Protein AF-A0A7C2KLQ0-F1 (afdb_monomer)

Foldseek 3Di:
DVVVVVVVVVVVVVVVVPPVVVVVVVPPPPPPPVPDDPVRLVVLVVVQCLVVQQKDDLCSSVVRDVDDSVRSVVVLVVCCVVVQWPWDQDPVRGTMIGGPVSNDDPPDD

Solvent-accessible surface area (backbone atoms only — not comparable to full-atom values): 6514 Å² total; per-residue (Å²): 120,71,68,66,57,52,56,55,52,53,54,54,58,56,50,55,68,59,50,55,61,58,68,71,54,81,66,81,78,68,70,77,73,78,69,73,50,73,67,55,52,51,50,52,51,51,53,51,16,60,76,46,69,15,38,42,35,46,62,61,48,33,75,76,41,97,51,54,45,74,58,41,44,52,51,54,50,51,32,32,78,71,63,53,22,44,81,41,71,46,97,87,71,47,70,36,35,36,35,63,90,41,71,75,79,91,84,85,130

Mean predicted aligned error: 13.29 Å

Sequence (109 aa):
MMINSIILFIIILLGIGFVLPIILRKNRGKIKSQALSAEERQKIILQIAKKNMGRVTPIDVAAESPIAIKEVEKILKDWSSNGYAEMKVSDSGMIVYQISFMDVDEKLN

Secondary structure (DSSP, 8-state):
-HHHHHHHHHHHHHHHHHHHHHHTTTTTT-----PPPHHHHHHHHHHHHHHTTTEE-HHHHHHHSSS-HHHHHHHHHHHHHTTSEEEEE-TTS-EEEEETT---SSS--

Structure (mmCIF, N/CA/C/O backbone):
data_AF-A0A7C2KLQ0-F1
#
_entry.id   AF-A0A7C2KLQ0-F1
#
loop_
_atom_site.group_PDB
_atom_site.id
_atom_site.type_symbol
_atom_site.label_atom_id
_atom_site.label_alt_id
_atom_site.label_comp_id
_atom_site.label_asym_id
_atom_site.label_entity_id
_atom_site.label_seq_id
_atom_site.pdbx_PDB_ins_code
_atom_site.Cartn_x
_atom_site.Cartn_y
_atom_site.Cartn_z
_atom_site.occupancy
_atom_site.B_iso_or_equiv
_atom_site.auth_seq_id
_atom_site.auth_comp_id
_atom_site.auth_asym_id
_atom_site.auth_atom_id
_atom_site.pdbx_PDB_model_num
ATOM 1 N N . MET A 1 1 ? 62.843 -6.633 -44.846 1.00 65.94 1 MET A N 1
ATOM 2 C CA . MET A 1 1 ? 62.819 -6.188 -43.432 1.00 65.94 1 MET A CA 1
ATOM 3 C C . MET A 1 1 ? 61.597 -5.320 -43.104 1.00 65.94 1 MET A C 1
ATOM 5 O O . MET A 1 1 ? 60.965 -5.590 -42.097 1.00 65.94 1 MET A O 1
ATOM 9 N N . MET A 1 2 ? 61.184 -4.368 -43.959 1.00 78.44 2 MET A N 1
ATOM 10 C CA . MET A 1 2 ? 59.987 -3.528 -43.716 1.00 78.44 2 MET A CA 1
ATOM 11 C C . MET A 1 2 ? 58.641 -4.281 -43.741 1.00 78.44 2 MET A C 1
ATOM 13 O O . MET A 1 2 ? 57.750 -3.961 -42.961 1.00 78.44 2 MET A O 1
ATOM 17 N N . ILE A 1 3 ? 58.496 -5.303 -44.591 1.00 80.31 3 ILE A N 1
ATOM 18 C CA . ILE A 1 3 ? 57.222 -6.025 -44.783 1.00 80.31 3 ILE A CA 1
ATOM 19 C C . ILE A 1 3 ? 56.819 -6.828 -43.531 1.00 80.31 3 ILE A C 1
ATOM 21 O O . ILE A 1 3 ? 55.657 -6.805 -43.130 1.00 80.31 3 ILE A O 1
ATOM 25 N N . ASN A 1 4 ? 57.778 -7.462 -42.849 1.00 73.88 4 ASN A N 1
ATOM 26 C CA . ASN A 1 4 ? 57.495 -8.245 -41.639 1.00 73.88 4 ASN A CA 1
ATOM 27 C C . ASN A 1 4 ? 57.077 -7.362 -40.451 1.00 73.88 4 ASN A C 1
ATOM 29 O O . ASN A 1 4 ? 56.252 -7.787 -39.644 1.00 73.88 4 ASN A O 1
ATOM 33 N N . SER A 1 5 ? 57.580 -6.123 -40.366 1.00 75.38 5 SER A N 1
ATOM 34 C CA . SER A 1 5 ? 57.150 -5.171 -39.332 1.00 75.38 5 SER A CA 1
ATOM 35 C C . SER A 1 5 ? 55.715 -4.686 -39.543 1.00 75.38 5 SER A C 1
ATOM 37 O O . SER A 1 5 ? 54.995 -4.480 -38.572 1.00 75.38 5 SER A O 1
ATOM 39 N N . ILE A 1 6 ? 55.263 -4.552 -40.793 1.00 81.50 6 ILE A N 1
ATOM 40 C CA . ILE A 1 6 ? 53.893 -4.114 -41.106 1.00 81.50 6 ILE A CA 1
ATOM 41 C C . ILE A 1 6 ? 52.871 -5.199 -40.732 1.00 81.50 6 ILE A C 1
ATOM 43 O O . ILE A 1 6 ? 51.832 -4.896 -40.147 1.00 81.50 6 ILE A O 1
ATOM 47 N N . ILE A 1 7 ? 53.187 -6.471 -40.993 1.00 80.69 7 ILE A N 1
ATOM 48 C CA . ILE A 1 7 ? 52.303 -7.605 -40.675 1.00 80.69 7 ILE A CA 1
ATOM 49 C C . ILE A 1 7 ? 52.102 -7.748 -39.155 1.00 80.69 7 ILE A C 1
ATOM 51 O O . ILE A 1 7 ? 50.981 -7.982 -38.703 1.00 80.69 7 ILE A O 1
ATOM 55 N N . LEU A 1 8 ? 53.151 -7.531 -38.354 1.00 75.00 8 LEU A N 1
ATOM 56 C CA . LEU A 1 8 ? 53.061 -7.573 -36.888 1.00 75.00 8 LEU A CA 1
ATOM 57 C C . LEU A 1 8 ? 52.156 -6.470 -36.316 1.00 75.00 8 LEU A C 1
ATOM 59 O O . LEU A 1 8 ? 51.384 -6.729 -35.394 1.00 75.00 8 LEU A O 1
ATOM 63 N N . PHE A 1 9 ? 52.185 -5.266 -36.893 1.00 75.94 9 PHE A N 1
ATOM 64 C CA . PHE A 1 9 ? 51.327 -4.162 -36.454 1.00 75.94 9 PHE A CA 1
ATOM 65 C C . PHE A 1 9 ? 49.838 -4.413 -36.734 1.00 75.94 9 PHE A C 1
ATOM 67 O O . PHE A 1 9 ? 48.993 -4.079 -35.904 1.00 75.94 9 PHE A O 1
ATOM 74 N N . ILE A 1 10 ? 49.511 -5.050 -37.863 1.00 76.88 10 ILE A N 1
ATOM 75 C CA . ILE A 1 10 ? 48.125 -5.366 -38.244 1.00 76.88 10 ILE A CA 1
ATOM 76 C C . ILE A 1 10 ? 47.507 -6.402 -37.290 1.00 76.88 10 ILE A C 1
ATOM 78 O O . ILE A 1 10 ? 46.353 -6.258 -36.889 1.00 76.88 10 ILE A O 1
ATOM 82 N N . ILE A 1 11 ? 48.280 -7.405 -36.862 1.00 73.88 11 ILE A N 1
ATOM 83 C CA . ILE A 1 11 ? 47.815 -8.446 -35.929 1.00 73.88 11 ILE A CA 1
ATOM 84 C C . ILE A 1 11 ? 47.514 -7.854 -34.541 1.00 73.88 11 ILE A C 1
ATOM 86 O O . ILE A 1 11 ? 46.515 -8.210 -33.916 1.00 73.88 11 ILE A O 1
ATOM 90 N N . ILE A 1 12 ? 48.331 -6.906 -34.078 1.00 72.00 12 ILE A N 1
ATOM 91 C CA . ILE A 1 12 ? 48.153 -6.248 -32.774 1.00 72.00 12 ILE A CA 1
ATOM 92 C C . ILE A 1 12 ? 46.943 -5.296 -32.794 1.00 72.00 12 ILE A C 1
ATOM 94 O O . ILE A 1 12 ? 46.143 -5.300 -31.855 1.00 72.00 12 ILE A O 1
ATOM 98 N N . LEU A 1 13 ? 46.757 -4.536 -33.881 1.00 69.19 13 LEU A N 1
ATOM 99 C CA . LEU A 1 13 ? 45.608 -3.635 -34.057 1.00 69.19 13 LEU A CA 1
ATOM 100 C C . LEU A 1 13 ? 44.272 -4.388 -34.132 1.00 69.19 13 LEU A C 1
ATOM 102 O O . LEU A 1 13 ? 43.289 -3.948 -33.535 1.00 69.19 13 LEU A O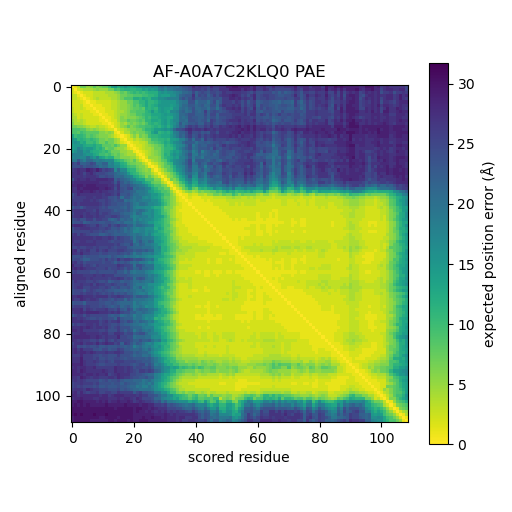 1
ATOM 106 N N . LEU A 1 14 ? 44.237 -5.543 -34.805 1.00 67.69 14 LEU A N 1
ATOM 107 C CA . LEU A 1 14 ? 43.034 -6.377 -34.892 1.00 67.69 14 LEU A CA 1
ATOM 108 C C . LEU A 1 14 ? 42.743 -7.130 -33.583 1.00 67.69 14 LEU A C 1
ATOM 110 O O . LEU A 1 14 ? 41.580 -7.258 -33.201 1.00 67.69 14 LEU A O 1
ATOM 114 N N . GLY A 1 15 ? 43.774 -7.580 -32.861 1.00 62.09 15 GLY A N 1
ATOM 115 C CA . GLY A 1 15 ? 43.613 -8.306 -31.598 1.00 62.09 15 GLY A CA 1
ATOM 116 C C . GLY A 1 15 ? 43.046 -7.444 -30.466 1.00 62.09 15 GLY A C 1
ATOM 117 O O . GLY A 1 15 ? 42.109 -7.852 -29.781 1.00 62.09 15 GLY A O 1
ATOM 118 N N . ILE A 1 16 ? 43.557 -6.224 -30.284 1.00 61.72 16 ILE A N 1
ATOM 119 C CA . ILE A 1 16 ? 43.147 -5.359 -29.164 1.00 61.72 16 ILE A CA 1
ATOM 120 C C . ILE A 1 16 ? 41.736 -4.789 -29.387 1.00 61.72 16 ILE A C 1
ATOM 122 O O . ILE A 1 16 ? 40.934 -4.740 -28.450 1.00 61.72 16 ILE A O 1
ATOM 126 N N . GLY A 1 17 ? 41.397 -4.426 -30.630 1.00 62.97 17 GLY A N 1
ATOM 127 C CA . GLY A 1 17 ? 40.085 -3.875 -30.984 1.00 62.97 17 GLY A CA 1
ATOM 128 C C . GLY A 1 17 ? 38.922 -4.859 -30.816 1.00 62.97 17 GLY A C 1
ATOM 129 O O . GLY A 1 17 ? 37.798 -4.433 -30.559 1.00 62.97 17 GLY A O 1
ATOM 130 N N . PHE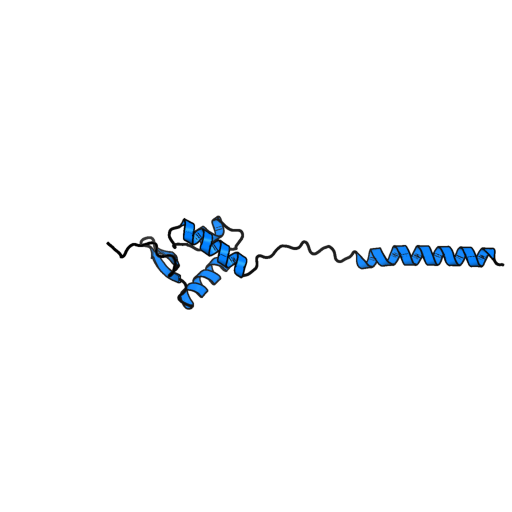 A 1 18 ? 39.182 -6.169 -30.907 1.00 67.50 18 PHE A N 1
ATOM 131 C CA . PHE A 1 18 ? 38.145 -7.202 -30.808 1.00 67.50 18 PHE A CA 1
ATOM 132 C C . PHE A 1 18 ? 37.957 -7.748 -29.382 1.00 67.50 18 PHE A C 1
ATOM 134 O O . PHE A 1 18 ? 36.842 -8.097 -28.990 1.00 67.50 18 PHE A O 1
ATOM 141 N N . VAL A 1 19 ? 39.019 -7.774 -28.567 1.00 67.19 19 VAL A N 1
ATOM 142 C CA . VAL A 1 19 ? 38.979 -8.328 -27.199 1.00 67.19 19 VAL A CA 1
ATOM 143 C C . VAL A 1 19 ? 38.379 -7.343 -26.183 1.00 67.19 19 VAL A C 1
ATOM 145 O O . VAL A 1 19 ? 37.599 -7.755 -25.320 1.00 67.19 19 VAL A O 1
ATOM 148 N N . LEU A 1 20 ? 38.660 -6.037 -26.309 1.00 66.75 20 LEU A N 1
ATOM 149 C CA . LEU A 1 20 ? 38.102 -4.996 -25.428 1.00 66.75 20 LEU A CA 1
ATOM 150 C C . LEU A 1 20 ? 36.558 -4.996 -25.343 1.00 66.75 20 LEU A C 1
ATOM 152 O O . LEU A 1 20 ? 36.021 -4.987 -24.230 1.00 66.75 20 LEU A O 1
ATOM 156 N N . PRO A 1 21 ? 35.809 -5.022 -26.464 1.00 66.31 21 PRO A N 1
ATOM 157 C CA . PRO A 1 21 ? 34.350 -4.958 -26.409 1.00 66.31 21 PRO A CA 1
ATOM 158 C C . PRO A 1 21 ? 33.707 -6.243 -25.873 1.00 66.31 21 PRO A C 1
ATOM 160 O O . PRO A 1 21 ? 32.603 -6.180 -25.337 1.00 66.31 21 PRO A O 1
ATOM 163 N N . ILE A 1 22 ? 34.375 -7.400 -25.965 1.00 68.25 22 ILE A N 1
ATOM 164 C CA . ILE A 1 22 ? 33.860 -8.678 -25.443 1.00 68.25 22 ILE A CA 1
ATOM 165 C C . ILE A 1 22 ? 33.908 -8.708 -23.910 1.00 68.25 22 ILE A C 1
ATOM 167 O O . ILE A 1 22 ? 32.932 -9.114 -23.276 1.00 68.25 22 ILE A O 1
ATOM 171 N N . ILE A 1 23 ? 34.986 -8.206 -23.300 1.00 63.78 23 ILE A N 1
ATOM 172 C CA . ILE A 1 23 ? 35.127 -8.152 -21.834 1.00 63.78 23 ILE A CA 1
ATOM 173 C C . ILE A 1 23 ? 34.172 -7.116 -21.223 1.00 63.78 23 ILE A C 1
ATOM 175 O O . ILE A 1 23 ? 33.557 -7.375 -20.187 1.00 63.78 23 ILE A O 1
ATOM 179 N N . LEU A 1 24 ? 33.950 -5.985 -21.899 1.00 63.97 24 LEU A N 1
ATOM 180 C CA . LEU A 1 24 ? 33.013 -4.953 -21.437 1.00 63.97 24 LEU A CA 1
ATOM 181 C C . LEU A 1 24 ? 31.530 -5.328 -21.628 1.00 63.97 24 LEU A C 1
ATOM 183 O O . LEU A 1 24 ? 30.649 -4.660 -21.084 1.00 63.97 24 LEU A O 1
ATOM 187 N N . ARG A 1 25 ? 31.212 -6.408 -22.359 1.00 60.22 25 ARG A N 1
ATOM 188 C CA . ARG A 1 25 ? 29.819 -6.822 -22.619 1.00 60.22 25 ARG A CA 1
ATOM 189 C C . ARG A 1 25 ? 29.229 -7.750 -21.549 1.00 60.22 25 ARG A C 1
ATOM 191 O O . ARG A 1 25 ? 28.021 -7.984 -21.562 1.00 60.22 25 ARG A O 1
ATOM 198 N N . LYS A 1 26 ? 30.013 -8.202 -20.561 1.00 54.84 26 LYS A N 1
ATOM 199 C CA . LYS A 1 26 ? 29.569 -9.092 -19.465 1.00 54.84 26 LYS A CA 1
ATOM 200 C C . LYS A 1 26 ? 28.800 -8.368 -18.342 1.00 54.84 26 LYS A C 1
ATOM 202 O O . LYS A 1 26 ? 28.890 -8.753 -17.184 1.00 54.84 26 LYS A O 1
ATOM 207 N N . ASN A 1 27 ? 28.058 -7.300 -18.646 1.00 57.75 27 ASN A N 1
ATOM 208 C CA . ASN A 1 27 ? 27.220 -6.645 -17.630 1.00 57.75 27 ASN A CA 1
ATOM 209 C C . ASN A 1 27 ? 25.879 -6.082 -18.131 1.00 57.75 27 ASN A C 1
ATOM 211 O O . ASN A 1 27 ? 25.183 -5.389 -17.394 1.00 57.75 27 ASN A O 1
ATOM 215 N N . ARG A 1 28 ? 25.442 -6.442 -19.348 1.00 57.78 28 ARG A N 1
ATOM 216 C CA . ARG A 1 28 ? 24.071 -6.158 -19.833 1.00 57.78 28 ARG A CA 1
ATOM 217 C C . ARG A 1 28 ? 23.036 -7.197 -19.364 1.00 57.78 28 ARG A C 1
ATOM 219 O O . ARG A 1 28 ? 22.022 -7.395 -20.017 1.00 57.78 28 ARG A O 1
ATOM 226 N N . GLY A 1 29 ? 23.312 -7.870 -18.246 1.00 49.66 29 GLY A N 1
ATOM 227 C CA . GLY A 1 29 ? 22.441 -8.874 -17.626 1.00 49.66 29 GLY A CA 1
ATOM 228 C C . GLY A 1 29 ? 21.581 -8.338 -16.482 1.00 49.66 29 GLY A C 1
ATOM 229 O O . GLY A 1 29 ? 20.857 -9.105 -15.861 1.00 49.66 29 GLY A O 1
ATOM 230 N N . LYS A 1 30 ? 21.621 -7.033 -16.194 1.00 50.75 30 LYS A N 1
ATOM 231 C CA . LYS A 1 30 ? 20.569 -6.400 -15.397 1.00 50.75 30 LYS A CA 1
ATOM 232 C C . LYS A 1 30 ? 19.460 -6.006 -16.356 1.00 50.75 30 LYS A C 1
ATOM 234 O O . LYS A 1 30 ? 19.394 -4.866 -16.811 1.00 50.75 30 LYS A O 1
ATOM 239 N N . ILE A 1 31 ? 18.600 -6.972 -16.674 1.00 53.31 31 ILE A N 1
ATOM 240 C CA . ILE A 1 31 ? 17.197 -6.661 -16.939 1.00 53.31 31 ILE A CA 1
ATOM 241 C C . ILE A 1 31 ? 16.828 -5.676 -15.832 1.00 53.31 31 ILE A C 1
ATOM 243 O O . ILE A 1 31 ? 16.927 -6.010 -14.651 1.00 53.31 31 ILE A O 1
ATOM 247 N N . LYS A 1 32 ? 16.549 -4.423 -16.201 1.00 49.41 32 LYS A N 1
ATOM 248 C CA . LYS A 1 32 ? 15.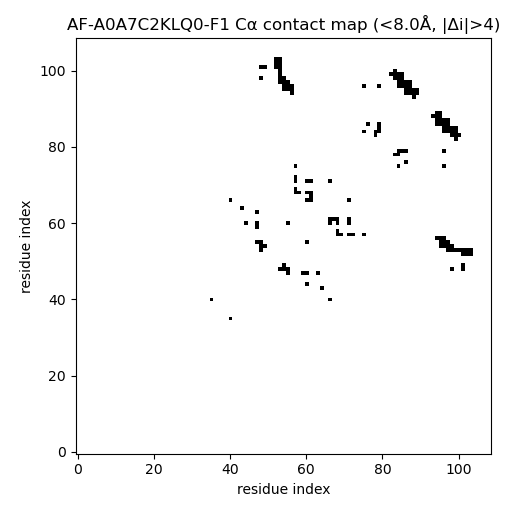866 -3.471 -15.333 1.00 49.41 32 LYS A CA 1
ATOM 249 C C . LYS A 1 32 ? 14.530 -4.147 -15.023 1.00 49.41 32 LYS A C 1
ATOM 251 O O . LYS A 1 32 ? 13.543 -3.912 -15.704 1.00 49.41 32 LYS A O 1
ATOM 256 N N . SER A 1 33 ? 14.495 -5.044 -14.043 1.00 54.72 33 SER A N 1
ATOM 257 C CA . SER A 1 33 ? 13.295 -5.241 -13.259 1.00 54.72 33 SER A CA 1
ATOM 258 C C . SER A 1 33 ? 13.039 -3.848 -12.710 1.00 54.72 33 SER A C 1
ATOM 260 O O . SER A 1 33 ? 13.773 -3.396 -11.829 1.00 54.72 33 SER A O 1
ATOM 262 N N . GLN A 1 34 ? 12.144 -3.101 -13.360 1.00 61.03 34 GLN A N 1
ATOM 263 C CA . GLN A 1 34 ? 11.604 -1.854 -12.844 1.00 61.03 34 GLN A CA 1
ATOM 264 C C . GLN A 1 34 ? 10.921 -2.230 -11.533 1.00 61.03 34 GLN A C 1
ATOM 266 O O . GLN A 1 34 ? 9.735 -2.530 -11.495 1.00 61.03 34 GLN A O 1
ATOM 271 N N . ALA A 1 35 ? 11.711 -2.349 -10.469 1.00 75.50 35 ALA A N 1
ATOM 272 C CA . ALA A 1 35 ? 11.190 -2.429 -9.130 1.00 75.50 35 ALA A CA 1
ATOM 273 C C . ALA A 1 35 ? 10.449 -1.112 -8.941 1.00 75.50 35 ALA A C 1
ATOM 275 O O . ALA A 1 35 ? 11.064 -0.051 -9.068 1.00 75.50 35 ALA A O 1
ATOM 276 N N . LEU A 1 36 ? 9.134 -1.201 -8.739 1.00 83.81 36 LEU A N 1
ATOM 277 C CA . LEU A 1 36 ? 8.299 -0.029 -8.523 1.00 83.81 36 LEU A CA 1
ATOM 278 C C . LEU A 1 36 ? 8.937 0.841 -7.441 1.00 83.81 36 LEU A C 1
ATOM 280 O O . LEU A 1 36 ? 9.412 0.332 -6.416 1.00 83.81 36 LEU A O 1
ATOM 284 N N . SER A 1 37 ? 8.972 2.147 -7.666 1.00 92.25 37 SER A N 1
ATOM 285 C CA . SER A 1 37 ? 9.378 3.094 -6.641 1.00 92.25 37 SER A CA 1
ATOM 286 C C . SER A 1 37 ? 8.371 3.067 -5.485 1.00 92.25 37 SER A C 1
ATOM 288 O O . SER A 1 37 ? 7.237 2.596 -5.619 1.00 92.25 37 SER A O 1
ATOM 290 N N . ALA A 1 38 ? 8.778 3.564 -4.316 1.00 90.38 38 ALA A N 1
ATOM 291 C CA . ALA A 1 38 ? 7.856 3.688 -3.190 1.00 90.38 38 ALA A CA 1
ATOM 292 C C . ALA A 1 38 ? 6.656 4.584 -3.546 1.00 90.38 38 ALA A C 1
ATOM 294 O O . ALA A 1 38 ? 5.523 4.235 -3.234 1.00 90.38 38 ALA A O 1
ATOM 295 N N . GLU A 1 39 ? 6.898 5.678 -4.268 1.00 92.62 39 GLU A N 1
ATOM 296 C CA . GLU A 1 39 ? 5.858 6.604 -4.724 1.00 92.62 39 GLU A CA 1
ATOM 297 C C . GLU A 1 39 ? 4.890 5.941 -5.710 1.00 92.62 39 GLU A C 1
ATOM 299 O O . GLU A 1 39 ? 3.678 6.120 -5.606 1.00 92.62 39 GLU A O 1
ATOM 304 N N . GLU A 1 40 ? 5.398 5.124 -6.639 1.00 94.69 40 GLU A N 1
ATOM 305 C CA . GLU A 1 40 ? 4.562 4.375 -7.582 1.00 94.69 40 GLU A CA 1
ATOM 306 C C . GLU A 1 40 ? 3.653 3.389 -6.846 1.00 94.69 40 GLU A C 1
ATOM 308 O O . GLU A 1 40 ? 2.455 3.330 -7.130 1.00 94.69 40 GLU A O 1
ATOM 313 N N . ARG A 1 41 ? 4.186 2.668 -5.849 1.00 95.00 41 ARG A N 1
ATOM 314 C CA . ARG A 1 41 ? 3.385 1.770 -5.004 1.00 95.00 41 ARG A CA 1
ATOM 315 C C . ARG A 1 41 ? 2.282 2.519 -4.263 1.00 95.00 41 ARG A C 1
ATOM 317 O O . ARG A 1 41 ? 1.131 2.095 -4.296 1.00 95.00 41 ARG A O 1
ATOM 324 N N . GLN A 1 42 ? 2.616 3.641 -3.628 1.00 94.88 42 GLN A N 1
ATOM 325 C CA . GLN A 1 42 ? 1.641 4.465 -2.910 1.00 94.88 42 GLN A CA 1
ATOM 326 C C . GLN A 1 42 ? 0.549 4.977 -3.853 1.00 94.88 42 GLN A C 1
ATOM 328 O O . GLN A 1 42 ? -0.635 4.852 -3.552 1.00 94.88 42 GLN A O 1
ATOM 333 N N . LYS A 1 43 ? 0.929 5.482 -5.031 1.00 95.69 43 LYS A N 1
ATOM 334 C CA . LYS A 1 43 ? -0.014 5.966 -6.043 1.00 95.69 43 LYS A CA 1
ATOM 335 C C . LYS A 1 43 ? -0.994 4.880 -6.481 1.00 95.69 43 LYS A C 1
ATOM 337 O O . LYS A 1 43 ? -2.184 5.164 -6.582 1.00 95.69 43 LYS A O 1
ATOM 342 N N . ILE A 1 44 ? -0.515 3.656 -6.709 1.00 96.19 44 ILE A N 1
ATOM 343 C CA . ILE A 1 44 ? -1.368 2.517 -7.074 1.00 96.19 44 ILE A CA 1
ATOM 344 C C . ILE A 1 44 ? -2.382 2.225 -5.960 1.00 96.19 44 ILE A C 1
ATOM 346 O O . ILE A 1 44 ? -3.576 2.132 -6.234 1.00 96.19 44 ILE A O 1
ATOM 350 N N . ILE A 1 45 ? -1.936 2.159 -4.701 1.00 95.69 45 ILE A N 1
ATOM 351 C CA . ILE A 1 45 ? -2.822 1.918 -3.550 1.00 95.69 45 ILE A CA 1
ATOM 352 C C . ILE A 1 45 ? -3.910 2.996 -3.464 1.00 95.69 45 ILE A C 1
ATOM 354 O O . ILE A 1 45 ? -5.083 2.674 -3.298 1.00 95.69 45 ILE A O 1
ATOM 358 N N . LEU A 1 46 ? -3.547 4.270 -3.635 1.00 95.06 46 LEU A N 1
ATOM 359 C CA . LEU A 1 46 ? -4.505 5.379 -3.613 1.00 95.06 46 LEU A CA 1
ATOM 360 C C . LEU A 1 46 ? -5.496 5.331 -4.781 1.00 95.06 46 LEU A C 1
ATOM 362 O O . LEU A 1 46 ? -6.663 5.672 -4.608 1.00 95.06 46 LEU A O 1
ATOM 366 N N . GLN A 1 47 ? -5.065 4.906 -5.969 1.00 95.12 47 GLN A N 1
ATOM 367 C CA . GLN A 1 47 ? -5.964 4.733 -7.113 1.00 95.12 47 GLN A CA 1
ATOM 368 C C . GLN A 1 47 ? -7.003 3.638 -6.855 1.00 95.12 47 GLN A C 1
ATOM 370 O O . GLN A 1 47 ? -8.183 3.838 -7.149 1.00 95.12 47 GLN A O 1
ATOM 375 N N . ILE A 1 48 ? -6.579 2.522 -6.261 1.00 95.50 48 ILE A N 1
ATOM 376 C CA . ILE A 1 48 ? -7.469 1.419 -5.882 1.00 95.50 48 ILE A CA 1
ATOM 377 C C . ILE A 1 48 ? -8.419 1.872 -4.766 1.00 95.50 48 ILE A C 1
ATOM 379 O O . ILE A 1 48 ? -9.628 1.684 -4.876 1.00 95.50 48 ILE A O 1
ATOM 383 N N . ALA A 1 49 ? -7.914 2.575 -3.748 1.00 94.19 49 ALA A N 1
ATOM 384 C CA . ALA A 1 49 ? -8.750 3.137 -2.690 1.00 94.19 49 ALA A CA 1
ATOM 385 C C . ALA A 1 49 ? -9.798 4.110 -3.230 1.00 94.19 49 ALA A C 1
ATOM 387 O O . ALA A 1 49 ? -10.963 4.023 -2.855 1.00 94.19 49 ALA A O 1
ATOM 388 N N . LYS A 1 50 ? -9.434 4.978 -4.178 1.00 92.50 50 LYS A N 1
ATOM 389 C CA . LYS A 1 50 ? -10.379 5.894 -4.826 1.00 92.50 50 LYS A CA 1
ATOM 390 C C . LYS A 1 50 ? -11.512 5.154 -5.547 1.00 92.50 50 LYS A C 1
ATOM 392 O O . LYS A 1 50 ? -12.655 5.595 -5.481 1.00 92.50 50 LYS A O 1
ATOM 397 N N . LYS A 1 51 ? -11.211 4.042 -6.225 1.00 91.88 51 LYS A N 1
ATOM 398 C CA . LYS A 1 51 ? -12.214 3.187 -6.886 1.00 91.88 51 LYS A CA 1
ATOM 399 C C . LYS A 1 51 ? -13.161 2.528 -5.873 1.00 91.88 51 LYS A C 1
ATOM 401 O O . LYS A 1 51 ? -14.338 2.355 -6.170 1.00 91.88 51 LYS A O 1
ATOM 406 N N . ASN A 1 52 ? -12.663 2.241 -4.673 1.00 91.25 52 ASN A N 1
ATOM 407 C CA . ASN A 1 52 ? -13.377 1.542 -3.607 1.00 91.25 52 ASN A CA 1
ATOM 408 C C . ASN A 1 52 ? -13.889 2.490 -2.501 1.00 91.25 52 ASN A C 1
ATOM 410 O O . ASN A 1 52 ? -13.964 2.108 -1.335 1.00 91.25 52 ASN A O 1
ATOM 414 N N . MET A 1 53 ? -14.233 3.738 -2.850 1.00 90.44 53 MET A N 1
ATOM 415 C CA . MET A 1 53 ? -14.800 4.735 -1.919 1.00 90.44 53 MET A CA 1
ATOM 416 C C . MET A 1 53 ? -13.926 4.989 -0.675 1.00 90.44 53 MET A C 1
ATOM 418 O O . MET A 1 53 ? -14.408 5.094 0.450 1.00 90.44 53 MET A O 1
ATOM 422 N N . GLY A 1 54 ? -12.610 5.032 -0.872 1.00 92.25 54 GLY A N 1
ATOM 423 C CA . GLY A 1 54 ? -11.631 5.264 0.187 1.00 92.25 54 GLY A CA 1
ATOM 424 C C . GLY A 1 54 ? -11.318 4.038 1.049 1.00 92.25 54 GLY A C 1
ATOM 425 O O . GLY A 1 54 ? -10.519 4.162 1.972 1.00 92.25 54 GLY A O 1
ATOM 426 N N . ARG A 1 55 ? -11.885 2.856 0.763 1.00 93.62 55 ARG A N 1
ATOM 427 C CA . ARG A 1 55 ? -11.683 1.621 1.544 1.00 93.62 55 ARG A CA 1
ATOM 428 C C . ARG A 1 55 ? -10.867 0.593 0.778 1.00 93.62 55 ARG A C 1
ATOM 430 O O . ARG A 1 55 ? -11.151 0.319 -0.381 1.00 93.62 55 ARG A O 1
ATOM 437 N N . VAL A 1 56 ? -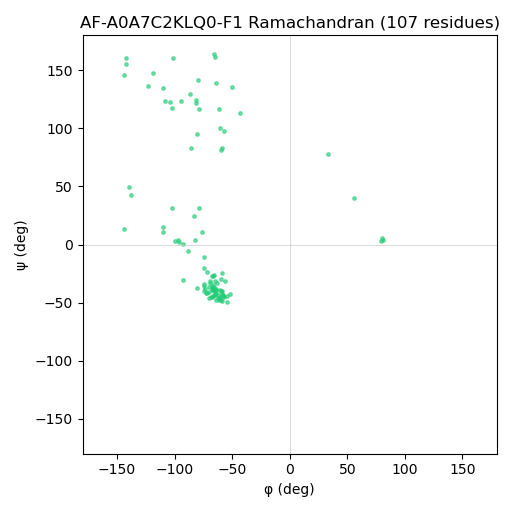9.887 -0.026 1.428 1.00 95.44 56 VAL A N 1
ATOM 438 C CA . VAL A 1 56 ? -9.103 -1.121 0.837 1.00 95.44 56 VAL A CA 1
ATOM 439 C C . VAL A 1 56 ? -8.728 -2.176 1.865 1.00 95.44 56 VAL A C 1
ATOM 441 O O . VAL A 1 56 ? -8.417 -1.871 3.016 1.00 95.44 56 VAL A O 1
ATOM 444 N N . THR A 1 57 ? -8.680 -3.428 1.431 1.00 95.81 57 THR A N 1
ATOM 445 C CA . THR A 1 57 ? -7.979 -4.504 2.131 1.00 95.81 57 THR A CA 1
ATOM 446 C C . THR A 1 57 ? -6.627 -4.782 1.462 1.00 95.81 57 THR A C 1
ATOM 448 O O . THR A 1 57 ? -6.427 -4.453 0.287 1.00 95.81 57 THR A O 1
ATOM 451 N N . PRO A 1 58 ? -5.676 -5.426 2.165 1.00 95.56 58 P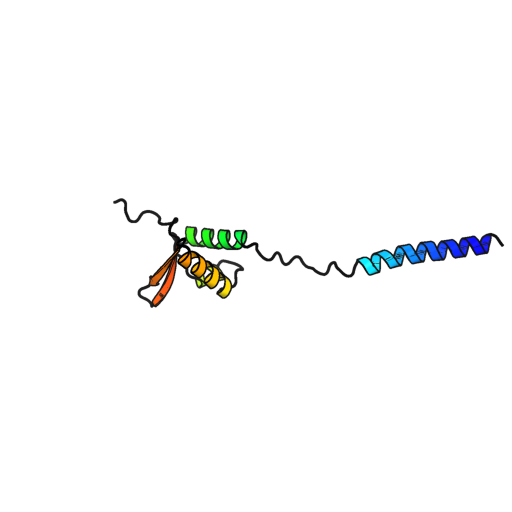RO A N 1
ATOM 452 C CA . PRO A 1 58 ? -4.437 -5.875 1.538 1.00 95.56 58 PRO A CA 1
ATOM 453 C C . PRO A 1 58 ? -4.663 -6.804 0.336 1.00 95.56 58 PRO A C 1
ATOM 455 O O . PRO A 1 58 ? -3.877 -6.784 -0.611 1.00 95.56 58 PRO A O 1
ATOM 458 N N . ILE A 1 59 ? -5.743 -7.594 0.369 1.00 94.69 59 ILE A N 1
ATOM 459 C CA . ILE A 1 59 ? -6.118 -8.523 -0.701 1.00 94.69 59 ILE A CA 1
ATOM 460 C C 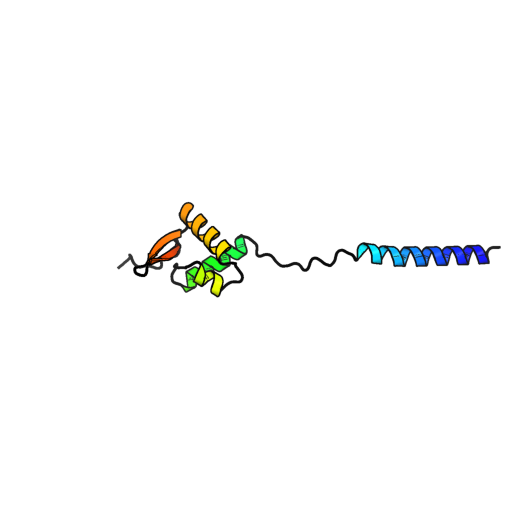. ILE A 1 59 ? -6.586 -7.753 -1.937 1.00 94.69 59 ILE A C 1
ATOM 462 O O . ILE A 1 59 ? -6.106 -8.053 -3.026 1.00 94.69 59 ILE A O 1
ATOM 466 N N . ASP A 1 60 ? -7.442 -6.739 -1.779 1.00 94.19 60 ASP A N 1
ATOM 467 C CA . ASP A 1 60 ? -7.947 -5.937 -2.907 1.00 94.19 60 ASP A CA 1
ATOM 468 C C . ASP A 1 60 ? -6.793 -5.311 -3.692 1.00 94.19 60 ASP A C 1
ATOM 470 O O . ASP A 1 60 ? -6.724 -5.384 -4.918 1.00 94.19 60 ASP A O 1
ATOM 474 N N . VAL A 1 61 ? -5.826 -4.742 -2.970 1.00 96.12 61 VAL A N 1
ATOM 475 C CA . VAL A 1 61 ? -4.658 -4.113 -3.584 1.00 96.12 61 VAL A CA 1
ATOM 476 C C . VAL A 1 61 ? -3.753 -5.147 -4.246 1.00 96.12 61 VAL A C 1
ATOM 478 O O . VAL A 1 61 ? -3.290 -4.920 -5.361 1.00 96.12 61 VAL A O 1
ATOM 481 N N . ALA A 1 62 ? -3.470 -6.273 -3.589 1.00 95.19 62 ALA A N 1
ATOM 482 C CA . ALA A 1 62 ? -2.613 -7.314 -4.155 1.00 95.19 62 ALA A CA 1
ATOM 483 C C . ALA A 1 62 ? -3.255 -8.011 -5.369 1.00 95.19 62 ALA A C 1
ATOM 485 O O . ALA A 1 62 ? -2.541 -8.493 -6.243 1.00 95.19 62 ALA A O 1
ATOM 486 N N . ALA A 1 63 ? -4.588 -8.055 -5.440 1.00 95.25 63 ALA A N 1
ATOM 487 C CA . ALA A 1 63 ? -5.324 -8.595 -6.580 1.00 95.25 63 ALA A CA 1
ATOM 488 C C . ALA A 1 63 ? -5.306 -7.650 -7.793 1.00 95.25 63 ALA A C 1
ATOM 490 O O . ALA A 1 63 ? -5.272 -8.112 -8.932 1.00 95.25 63 ALA A O 1
ATOM 491 N N . GLU A 1 64 ? -5.310 -6.334 -7.561 1.00 95.19 64 GLU A N 1
ATOM 492 C CA . GLU A 1 64 ? -5.352 -5.311 -8.616 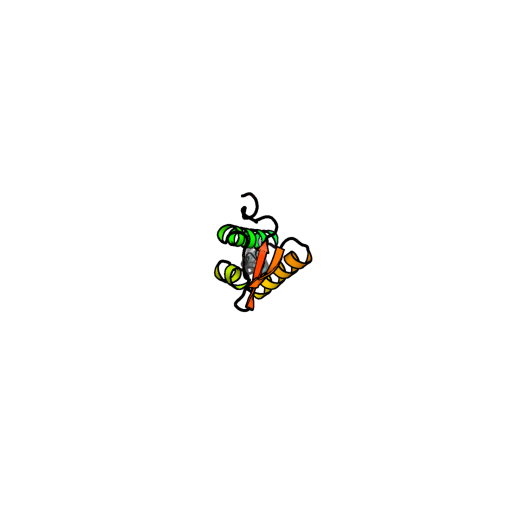1.00 95.19 64 GLU A CA 1
ATOM 493 C C . GLU A 1 64 ? -3.980 -4.686 -8.939 1.00 95.19 64 GLU A C 1
ATOM 495 O O . GLU A 1 64 ? -3.888 -3.779 -9.769 1.00 95.19 64 GLU A O 1
ATOM 500 N N . SER A 1 65 ? -2.894 -5.143 -8.309 1.00 94.50 65 SER A N 1
ATOM 501 C CA . SER A 1 65 ? -1.560 -4.567 -8.496 1.00 94.50 65 SER A CA 1
ATOM 502 C C . SER A 1 65 ? -0.445 -5.615 -8.508 1.00 94.50 65 SER A C 1
ATOM 504 O O . SER A 1 65 ? -0.599 -6.709 -7.976 1.00 94.50 65 SER A O 1
ATOM 506 N N . PRO A 1 66 ? 0.735 -5.283 -9.057 1.00 93.50 66 PRO A N 1
ATOM 507 C CA . PRO A 1 66 ? 1.922 -6.135 -8.960 1.00 93.50 66 PRO A CA 1
ATOM 508 C C . PRO A 1 66 ? 2.609 -6.089 -7.575 1.00 93.50 66 PRO A C 1
ATOM 510 O O . PRO A 1 66 ? 3.741 -6.558 -7.444 1.00 93.50 66 PRO A O 1
ATOM 513 N N . ILE A 1 67 ? 1.990 -5.485 -6.551 1.00 94.44 67 ILE A N 1
ATOM 514 C CA . ILE A 1 67 ? 2.571 -5.339 -5.209 1.00 94.44 67 ILE A CA 1
ATOM 515 C C . ILE A 1 67 ? 2.258 -6.595 -4.391 1.00 94.44 67 ILE A C 1
ATOM 517 O O . ILE A 1 67 ? 1.108 -7.016 -4.286 1.00 94.44 67 ILE A O 1
ATOM 521 N N . ALA A 1 68 ? 3.277 -7.191 -3.771 1.00 94.38 68 ALA A N 1
ATOM 522 C CA . ALA A 1 68 ? 3.080 -8.370 -2.935 1.00 94.38 68 ALA A CA 1
ATOM 523 C C . ALA A 1 68 ? 2.216 -8.044 -1.705 1.00 94.38 68 ALA A C 1
ATOM 525 O O . ALA A 1 68 ? 2.445 -7.039 -1.034 1.00 94.38 68 ALA A O 1
ATOM 526 N N . ILE A 1 69 ? 1.290 -8.938 -1.341 1.00 95.00 69 ILE A N 1
ATOM 527 C CA . ILE A 1 69 ? 0.352 -8.727 -0.222 1.00 95.00 69 ILE A CA 1
ATOM 528 C C . ILE A 1 69 ? 1.043 -8.326 1.091 1.00 95.00 69 ILE A C 1
ATOM 530 O O . ILE A 1 69 ? 0.622 -7.373 1.736 1.00 95.00 69 ILE A O 1
ATOM 534 N N . LYS A 1 70 ? 2.170 -8.962 1.440 1.00 95.19 70 LYS A N 1
ATOM 535 C CA . LYS A 1 70 ? 2.954 -8.619 2.644 1.00 95.19 70 LYS A CA 1
ATOM 536 C C . LYS A 1 70 ? 3.520 -7.196 2.608 1.00 95.19 70 LYS A C 1
ATOM 538 O O . LYS A 1 70 ? 3.695 -6.563 3.646 1.00 95.19 70 LYS A O 1
ATOM 543 N N . GLU A 1 71 ? 3.858 -6.703 1.419 1.00 94.50 71 GLU A N 1
ATOM 544 C CA . GLU A 1 71 ? 4.345 -5.336 1.238 1.00 94.50 71 GLU A CA 1
ATOM 545 C C . GLU A 1 71 ? 3.194 -4.335 1.358 1.00 94.50 71 GLU A C 1
ATOM 547 O O . GLU A 1 71 ? 3.344 -3.320 2.035 1.00 94.50 71 GLU A O 1
ATOM 552 N N . VAL A 1 72 ? 2.023 -4.661 0.802 1.00 96.44 72 VAL A N 1
ATOM 553 C CA . VAL A 1 72 ? 0.798 -3.874 0.995 1.00 96.44 72 VAL A CA 1
ATOM 554 C C . VAL A 1 72 ? 0.427 -3.787 2.476 1.00 96.44 72 VAL A C 1
ATOM 556 O O . VAL A 1 72 ? 0.198 -2.689 2.974 1.00 96.44 72 VAL A O 1
ATOM 559 N N . GLU A 1 73 ? 0.410 -4.910 3.200 1.00 96.06 73 GLU A N 1
ATOM 560 C CA . GLU A 1 73 ? 0.128 -4.945 4.643 1.00 96.06 73 GLU A CA 1
ATOM 561 C C . GLU A 1 73 ? 1.050 -4.009 5.418 1.00 96.06 73 GLU A C 1
ATOM 563 O O . GLU A 1 73 ? 0.600 -3.257 6.282 1.00 96.06 73 GLU A O 1
ATOM 568 N N . LYS A 1 74 ? 2.345 -4.024 5.087 1.00 96.12 74 LYS A N 1
ATOM 569 C CA . LYS A 1 74 ? 3.327 -3.138 5.707 1.00 96.12 74 LYS A CA 1
ATOM 570 C C . LYS A 1 74 ? 3.013 -1.668 5.424 1.00 96.12 74 LYS A C 1
ATOM 572 O O . LYS A 1 74 ? 3.061 -0.871 6.354 1.00 96.12 74 LYS A O 1
ATOM 577 N N . ILE A 1 75 ? 2.696 -1.317 4.176 1.00 96.19 75 ILE A N 1
ATOM 578 C CA . ILE A 1 75 ? 2.374 0.063 3.782 1.00 96.19 75 ILE A CA 1
ATOM 579 C C . ILE A 1 75 ? 1.094 0.541 4.474 1.00 96.19 75 ILE A C 1
ATOM 581 O O . ILE A 1 75 ? 1.090 1.613 5.066 1.00 96.19 75 ILE A O 1
ATOM 585 N N . LEU A 1 76 ? 0.022 -0.254 4.452 1.00 95.81 76 LEU A N 1
ATOM 586 C CA . LEU A 1 76 ? -1.257 0.119 5.061 1.00 95.81 76 LEU A CA 1
ATOM 587 C C . LEU A 1 76 ? -1.159 0.220 6.589 1.00 95.81 76 LEU A C 1
ATOM 589 O O . LEU A 1 76 ? -1.729 1.133 7.186 1.00 95.81 76 LEU A O 1
ATOM 593 N N . LYS A 1 77 ? -0.389 -0.665 7.230 1.00 96.12 77 LYS A N 1
ATOM 594 C CA . LYS A 1 77 ? -0.110 -0.578 8.668 1.00 96.12 77 LYS A CA 1
ATOM 595 C C . LYS A 1 77 ? 0.691 0.675 9.015 1.00 96.12 77 LYS A C 1
ATOM 597 O O . LYS A 1 77 ? 0.351 1.342 9.986 1.00 96.12 77 LYS A O 1
ATOM 602 N N . ASP A 1 78 ? 1.710 1.002 8.221 1.00 96.62 78 ASP A N 1
ATOM 603 C CA . ASP A 1 78 ? 2.491 2.233 8.375 1.00 96.62 78 ASP A CA 1
ATOM 604 C C . ASP A 1 78 ? 1.599 3.472 8.214 1.00 96.62 78 ASP A C 1
AT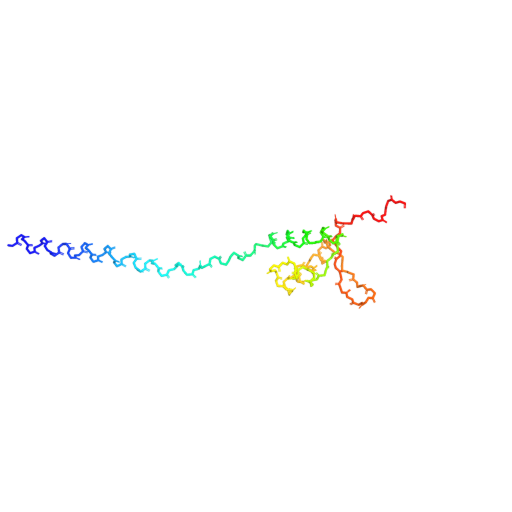OM 606 O O . ASP A 1 78 ? 1.612 4.376 9.049 1.00 96.62 78 ASP A O 1
ATOM 610 N N . TRP A 1 79 ? 0.731 3.485 7.204 1.00 95.69 79 TRP A N 1
ATOM 611 C CA . TRP A 1 79 ? -0.251 4.549 7.013 1.00 95.69 79 TRP A CA 1
ATOM 612 C C . TRP A 1 79 ? -1.211 4.680 8.184 1.00 95.69 79 TRP A C 1
ATOM 614 O O . TRP A 1 79 ? -1.505 5.798 8.600 1.00 95.69 79 TRP A O 1
ATOM 624 N N . SER A 1 80 ? -1.643 3.557 8.753 1.00 95.75 80 SER A N 1
ATOM 625 C CA . SER A 1 80 ? -2.487 3.575 9.939 1.00 95.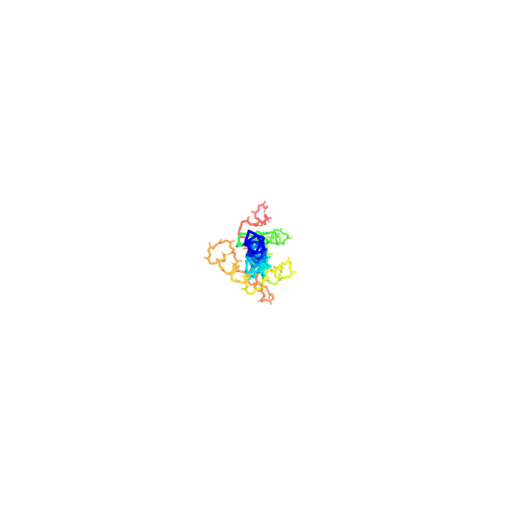75 80 SER A CA 1
ATOM 626 C C . SER A 1 80 ? -1.763 4.136 11.160 1.00 95.75 80 SER A C 1
ATOM 628 O O . SER A 1 80 ? -2.309 4.997 11.844 1.00 95.75 80 SER A O 1
ATOM 630 N N . SER A 1 81 ? -0.507 3.745 11.394 1.00 96.19 81 SER A N 1
ATOM 631 C CA . SER A 1 81 ? 0.282 4.287 12.508 1.00 96.19 81 SER A CA 1
ATOM 632 C C . SER A 1 81 ? 0.623 5.771 12.365 1.00 96.19 81 SER A C 1
ATOM 634 O O . SER A 1 81 ? 0.801 6.445 13.373 1.00 96.19 81 SER A O 1
ATOM 636 N N . ASN A 1 82 ? 0.695 6.284 11.134 1.00 95.38 82 ASN A N 1
ATOM 637 C CA . ASN A 1 82 ? 0.966 7.695 10.852 1.00 95.38 82 ASN A CA 1
ATOM 638 C C . ASN A 1 82 ? -0.315 8.545 10.703 1.00 95.38 82 ASN A C 1
ATOM 640 O O . ASN A 1 82 ? -0.221 9.742 10.442 1.00 95.38 82 ASN A O 1
ATOM 644 N N . GLY A 1 83 ? -1.509 7.954 10.846 1.00 92.62 83 GLY A N 1
ATOM 645 C CA . GLY A 1 83 ? -2.794 8.662 10.745 1.00 92.62 83 GLY A CA 1
ATOM 646 C C . GLY A 1 83 ? -3.297 8.927 9.318 1.00 92.62 83 GLY A C 1
ATOM 647 O O . GLY A 1 83 ? -4.328 9.575 9.141 1.00 92.62 83 GLY A O 1
ATOM 648 N N . TYR A 1 84 ? -2.621 8.406 8.289 1.00 93.38 84 TYR A N 1
ATOM 649 C CA . TYR A 1 84 ? -3.066 8.501 6.891 1.00 93.38 84 TYR A CA 1
ATOM 650 C C . TYR A 1 84 ? -4.236 7.557 6.569 1.00 93.38 84 TYR A C 1
ATOM 652 O O . TYR A 1 84 ? -4.946 7.769 5.584 1.00 93.38 84 TYR A O 1
ATOM 660 N N . ALA A 1 85 ? -4.426 6.518 7.385 1.00 95.00 85 ALA A N 1
ATOM 661 C CA . ALA A 1 85 ? -5.523 5.570 7.266 1.00 95.00 85 ALA A CA 1
ATOM 662 C C . ALA A 1 85 ? -6.054 5.137 8.642 1.00 95.00 85 ALA A C 1
ATOM 664 O O . ALA A 1 85 ? -5.333 5.126 9.636 1.00 95.00 85 ALA A O 1
ATOM 665 N N . GLU A 1 86 ? -7.306 4.709 8.695 1.00 94.75 86 GLU A N 1
ATOM 666 C CA . GLU A 1 86 ? -7.934 4.112 9.867 1.00 94.75 86 GLU A CA 1
ATOM 667 C C . GLU A 1 86 ? -8.128 2.611 9.626 1.00 94.75 86 GLU A C 1
ATOM 669 O O . GLU A 1 86 ? -8.750 2.202 8.643 1.00 94.75 86 GLU A O 1
ATOM 674 N N . MET A 1 87 ? -7.588 1.777 10.515 1.00 94.50 87 MET A N 1
ATOM 675 C CA . MET A 1 87 ? -7.830 0.337 10.492 1.00 94.50 87 MET A CA 1
ATOM 676 C C . MET A 1 87 ? -9.172 0.041 11.167 1.00 94.50 87 MET A C 1
ATOM 678 O O . MET A 1 87 ? -9.356 0.334 12.346 1.00 94.50 87 MET A O 1
ATOM 682 N N . LYS A 1 88 ? -10.086 -0.590 10.434 1.00 92.81 88 LYS A N 1
ATOM 683 C CA . LYS A 1 88 ? -11.385 -1.055 10.923 1.00 92.81 88 LYS A CA 1
ATOM 684 C C . LYS A 1 88 ? -11.480 -2.564 10.791 1.00 92.81 88 LYS A C 1
ATOM 686 O O . LYS A 1 88 ? -10.936 -3.159 9.864 1.00 92.81 88 LYS A O 1
ATOM 691 N N . VAL A 1 89 ? -12.199 -3.182 11.716 1.00 92.44 89 VAL A N 1
ATOM 692 C CA . VAL A 1 89 ? -12.589 -4.587 11.609 1.00 92.44 89 VAL A CA 1
ATOM 693 C C . VAL A 1 89 ? -14.046 -4.599 11.173 1.00 92.44 89 VAL A C 1
ATOM 695 O O . VAL A 1 89 ? -14.896 -4.042 11.859 1.00 92.44 89 VAL A O 1
ATOM 698 N N . SER A 1 90 ? -14.321 -5.164 10.000 1.00 88.50 90 SER A N 1
ATOM 699 C CA . SER A 1 90 ? -15.691 -5.361 9.512 1.00 88.50 90 SER A CA 1
ATOM 700 C C . SER A 1 90 ? -16.451 -6.354 10.394 1.00 88.50 90 SER A C 1
ATOM 702 O O . SER A 1 90 ? -15.829 -7.171 11.075 1.00 88.50 90 SER A O 1
ATOM 704 N N . ASP A 1 91 ? -17.776 -6.384 10.280 1.00 85.12 91 ASP A N 1
ATOM 705 C CA . ASP A 1 91 ? -18.629 -7.327 11.020 1.00 85.12 91 ASP A CA 1
ATOM 706 C C . ASP A 1 91 ? -18.293 -8.804 10.741 1.00 85.12 91 ASP A C 1
ATOM 708 O O . ASP A 1 91 ? -18.510 -9.668 11.587 1.00 85.12 91 ASP A O 1
ATOM 712 N N . SER A 1 92 ? -17.701 -9.108 9.580 1.00 86.75 92 SER A N 1
ATOM 713 C CA . SER A 1 92 ? -17.223 -10.452 9.234 1.00 86.75 92 SER A CA 1
ATOM 714 C C . SER A 1 92 ? -15.834 -10.786 9.801 1.00 86.75 92 SER A C 1
ATOM 716 O O . SER A 1 92 ? -15.274 -11.830 9.471 1.00 86.75 92 SER A O 1
ATOM 718 N N . GLY A 1 93 ? -15.235 -9.901 10.604 1.00 88.00 93 GLY A N 1
ATOM 719 C CA . GLY A 1 93 ? -13.901 -10.066 11.193 1.00 88.00 93 GLY A CA 1
ATOM 720 C C . GLY A 1 93 ? -12.732 -9.712 10.267 1.00 88.00 93 GLY A C 1
ATOM 721 O O . GLY A 1 93 ? -11.575 -9.878 10.649 1.00 88.00 93 GLY A O 1
ATOM 722 N N . MET A 1 94 ? -12.998 -9.217 9.054 1.00 88.81 94 MET A N 1
ATOM 723 C CA . MET A 1 94 ? -11.955 -8.816 8.106 1.00 88.81 94 MET A CA 1
ATOM 724 C C . MET A 1 94 ? -11.386 -7.430 8.434 1.00 88.81 94 MET A C 1
ATOM 726 O O . MET A 1 94 ? -12.127 -6.519 8.802 1.00 88.81 94 MET A O 1
ATOM 730 N N . ILE A 1 95 ? -10.072 -7.262 8.262 1.00 92.31 95 ILE A N 1
ATOM 731 C CA . ILE A 1 95 ? -9.393 -5.972 8.423 1.00 92.31 95 ILE A CA 1
ATOM 732 C C . ILE A 1 95 ? -9.554 -5.147 7.143 1.00 92.31 95 ILE A C 1
ATOM 734 O O . ILE A 1 95 ? -9.149 -5.578 6.063 1.00 92.31 95 ILE A O 1
ATOM 738 N N . VAL A 1 96 ? -10.092 -3.940 7.287 1.00 94.50 96 VAL A N 1
ATOM 739 C CA . VAL A 1 96 ? -10.296 -2.956 6.222 1.00 94.50 96 VAL A CA 1
ATOM 740 C C . VAL A 1 96 ? -9.591 -1.662 6.613 1.00 94.50 96 VAL A C 1
ATOM 742 O O . VAL A 1 96 ? -9.693 -1.217 7.752 1.00 94.50 96 VAL A O 1
ATOM 745 N N . TYR A 1 97 ? -8.887 -1.037 5.676 1.00 95.81 97 TYR A N 1
ATOM 746 C CA . TYR A 1 97 ? -8.259 0.266 5.875 1.00 95.81 97 TYR A CA 1
ATOM 747 C C . TYR A 1 97 ? -9.075 1.346 5.159 1.00 95.81 97 TYR A C 1
ATOM 749 O O . TYR A 1 97 ? -9.280 1.267 3.948 1.00 95.81 97 TYR A O 1
ATOM 757 N N . GLN A 1 98 ? -9.534 2.351 5.903 1.00 95.12 98 GLN A N 1
ATOM 758 C CA . GLN A 1 98 ? -10.177 3.560 5.381 1.00 95.12 98 GLN A CA 1
ATOM 759 C C . GLN A 1 98 ? -9.118 4.654 5.228 1.00 95.12 98 GLN A C 1
ATOM 761 O O . GLN A 1 98 ? -8.459 5.009 6.198 1.00 95.12 98 GLN A O 1
ATOM 766 N N . ILE A 1 99 ? -8.948 5.211 4.035 1.00 94.25 99 ILE A N 1
ATOM 767 C CA . ILE A 1 99 ? -8.016 6.313 3.787 1.00 94.25 99 ILE A CA 1
ATOM 768 C C . ILE A 1 99 ? -8.656 7.623 4.259 1.00 94.25 99 ILE A C 1
ATOM 770 O O . ILE A 1 99 ? -9.664 8.056 3.702 1.00 94.25 99 ILE A O 1
ATOM 774 N N . SER A 1 100 ? -8.056 8.267 5.265 1.00 87.06 100 SER A N 1
ATOM 775 C CA . SER A 1 100 ? -8.675 9.360 6.037 1.00 87.06 100 SER A CA 1
ATOM 776 C C . SER A 1 100 ? -9.086 10.573 5.194 1.00 87.06 100 SER A C 1
ATOM 778 O O . SER A 1 100 ? -10.028 11.278 5.527 1.00 87.06 100 SER A O 1
ATOM 780 N N . PHE A 1 101 ? -8.379 10.835 4.094 1.00 81.06 101 PHE A N 1
ATOM 781 C CA . PHE A 1 101 ? -8.625 11.987 3.217 1.00 81.06 101 PHE A CA 1
ATOM 782 C C . PHE A 1 101 ? -9.504 11.664 1.998 1.00 81.06 101 PHE A C 1
ATOM 784 O O . PHE A 1 101 ? -9.711 12.527 1.149 1.00 81.06 101 PHE A O 1
ATOM 791 N N . MET A 1 102 ? -9.985 10.423 1.876 1.00 78.25 102 MET A N 1
ATOM 792 C CA . MET A 1 102 ? -10.870 9.976 0.794 1.00 78.25 102 MET A CA 1
ATOM 793 C C . MET A 1 102 ? -12.293 9.688 1.276 1.00 78.25 102 MET A C 1
ATOM 795 O O . MET A 1 102 ? -13.045 9.047 0.544 1.00 78.25 102 MET A O 1
ATOM 799 N N . ASP A 1 103 ? -12.669 10.145 2.475 1.00 64.69 103 ASP A N 1
ATOM 800 C CA . ASP A 1 103 ? -14.064 10.111 2.915 1.00 64.69 103 ASP A CA 1
ATOM 801 C C . ASP A 1 103 ? -14.912 10.945 1.948 1.00 64.69 103 ASP A C 1
ATOM 803 O O . ASP A 1 103 ? -14.921 12.175 1.972 1.00 64.69 103 ASP A O 1
ATOM 807 N N . VAL A 1 104 ? -15.593 10.244 1.043 1.00 61.19 104 VAL A N 1
ATOM 808 C CA . VAL A 1 104 ? -16.639 10.809 0.202 1.00 61.19 104 VAL A CA 1
ATOM 809 C C . VAL A 1 104 ? -17.896 10.859 1.066 1.00 61.19 104 VAL A C 1
ATOM 811 O O . VAL A 1 104 ? -18.578 9.853 1.224 1.00 61.19 104 VAL A O 1
ATOM 814 N N . ASP A 1 105 ? -18.127 12.024 1.672 1.00 54.41 105 ASP A N 1
ATOM 815 C CA . ASP A 1 105 ? -19.419 12.556 2.124 1.00 54.41 105 ASP A CA 1
ATOM 816 C C . ASP A 1 105 ? -20.473 11.543 2.624 1.00 54.41 105 ASP A C 1
ATOM 818 O O . ASP A 1 105 ? -21.486 11.306 1.969 1.00 54.41 105 ASP A O 1
ATOM 822 N N . GLU A 1 106 ? -20.315 11.042 3.855 1.00 53.06 106 GLU A N 1
ATOM 823 C CA . GLU A 1 106 ? -21.438 10.468 4.630 1.00 53.06 106 GLU A CA 1
ATOM 824 C C . GLU A 1 106 ? -21.833 11.343 5.843 1.00 53.06 106 GLU A C 1
ATOM 826 O O . GLU A 1 106 ? -22.606 10.922 6.700 1.00 53.06 106 GLU A O 1
ATOM 831 N N . LYS A 1 107 ? -21.325 12.584 5.956 1.00 41.69 107 LYS A N 1
ATOM 832 C CA . LYS A 1 107 ? -21.639 13.487 7.089 1.00 41.69 107 LYS A CA 1
ATOM 833 C C . LYS A 1 107 ? -21.892 14.955 6.722 1.00 41.69 107 LYS A C 1
ATOM 835 O O . LYS A 1 107 ? -21.457 15.845 7.448 1.00 41.69 107 LYS A O 1
ATOM 840 N N . LEU A 1 108 ? -22.634 15.217 5.647 1.00 48.78 108 LEU A N 1
ATOM 841 C CA . LEU A 1 108 ? -23.219 16.544 5.381 1.00 48.78 108 LEU A CA 1
ATOM 842 C C . LEU A 1 108 ? -24.650 16.447 4.816 1.00 48.78 108 LEU A C 1
ATOM 844 O O . LEU A 1 108 ? -24.965 17.081 3.812 1.00 48.78 108 LEU A O 1
ATOM 848 N N . ASN A 1 109 ? -25.516 15.657 5.457 1.00 42.22 109 ASN A N 1
ATOM 849 C CA . ASN A 1 109 ? -26.965 15.738 5.244 1.00 42.22 109 ASN A CA 1
ATOM 850 C C . ASN A 1 109 ? -27.700 15.685 6.585 1.00 42.22 109 ASN A C 1
ATOM 852 O O . ASN A 1 109 ? -27.417 14.736 7.352 1.00 42.22 109 ASN A O 1
#

pLDDT: mean 82.0, std 15.9, range [41.69, 96.62]

Nearest PDB structures (foldseek):
  8btd-assembly1_Sc  TM=7.543E-01  e=3.347E-02  Giardia lamblia ATCC 50803
  4v6i-assembly1_AV  TM=6.579E-01  e=2.411E-02  Saccharomyces cerevisiae
  2rdp-assembly1_A-2  TM=7.224E-01  e=9.557E-02  Geobacillus stearothermophilus
  4bts-assembly1_B8  TM=6.275E-01  e=1.090E-01  Tetrahymena thermophila
  4v3p-assembly1_SV  TM=6.495E-01  e=3.111E-01  Triticum aestivum

Radius of gyration: 28.95 Å; Cα contacts (8 Å, |Δi|>4): 84; chains: 1; bounding box: 90×27×57 Å